Protein AF-A0A964GRA1-F1 (afdb_monomer_lite)

pLDDT: mean 88.43, std 7.34, range [58.25, 96.94]

Structure (mmCIF, N/CA/C/O backbone):
data_AF-A0A964GRA1-F1
#
_entry.id   AF-A0A964GRA1-F1
#
loop_
_atom_site.group_PDB
_atom_site.id
_atom_site.type_symbol
_atom_site.label_atom_id
_atom_site.label_alt_id
_atom_site.label_comp_id
_atom_site.label_asym_id
_atom_site.label_entity_id
_atom_site.label_seq_id
_atom_site.pdbx_PDB_ins_code
_atom_site.Cartn_x
_atom_site.Cartn_y
_atom_site.Cartn_z
_atom_site.occupancy
_atom_site.B_iso_or_equiv
_atom_site.auth_seq_id
_atom_site.auth_comp_id
_atom_site.auth_asym_id
_atom_site.auth_atom_id
_atom_site.pdbx_PDB_model_num
ATOM 1 N N . MET A 1 1 ? 33.518 10.241 -41.9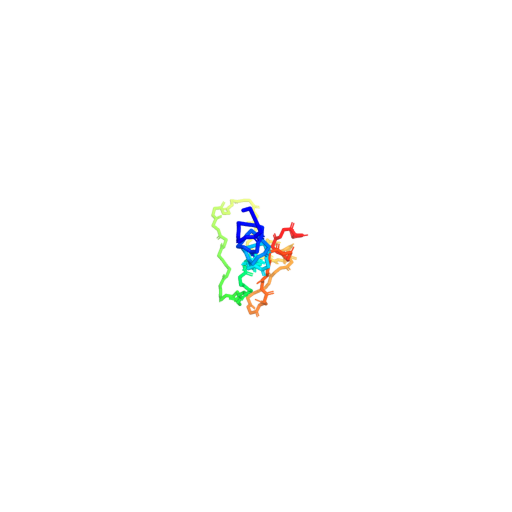02 1.00 68.31 1 MET A N 1
ATOM 2 C CA . MET A 1 1 ? 32.051 10.037 -41.817 1.00 68.31 1 MET A CA 1
ATOM 3 C C . MET A 1 1 ? 31.670 8.650 -41.285 1.00 68.31 1 MET A C 1
ATOM 5 O O . MET A 1 1 ? 30.917 8.589 -40.330 1.00 68.31 1 MET A O 1
ATOM 9 N N . LYS A 1 2 ? 32.239 7.540 -41.791 1.00 75.44 2 LYS A N 1
ATOM 10 C CA . LYS A 1 2 ? 31.924 6.169 -41.313 1.00 75.44 2 LYS A CA 1
ATOM 11 C C . LYS A 1 2 ? 32.178 5.921 -39.812 1.00 75.44 2 LYS A C 1
ATOM 13 O O . LYS A 1 2 ? 31.405 5.230 -39.169 1.00 75.44 2 LYS A O 1
ATOM 18 N N . ARG A 1 3 ? 33.229 6.527 -39.242 1.00 79.69 3 ARG A N 1
ATOM 19 C CA . ARG A 1 3 ? 33.558 6.420 -37.804 1.00 79.69 3 ARG A CA 1
ATOM 20 C C . ARG A 1 3 ? 32.521 7.113 -36.908 1.00 79.69 3 ARG A C 1
ATOM 22 O O . ARG A 1 3 ? 32.222 6.595 -35.847 1.00 79.69 3 ARG A O 1
ATOM 29 N N . LEU A 1 4 ? 31.945 8.227 -37.377 1.00 86.38 4 LEU A N 1
ATOM 30 C CA . LEU A 1 4 ? 30.882 8.963 -36.676 1.00 86.38 4 LEU A CA 1
ATOM 31 C C . LEU A 1 4 ? 29.551 8.199 -36.702 1.00 86.38 4 LEU A C 1
ATOM 33 O O . LEU A 1 4 ? 28.821 8.192 -35.719 1.00 86.38 4 LEU A O 1
ATOM 37 N N . LEU A 1 5 ? 29.260 7.515 -37.813 1.00 89.25 5 LEU A N 1
ATOM 38 C CA . LEU A 1 5 ? 28.104 6.622 -37.906 1.00 89.25 5 LEU A CA 1
ATOM 39 C C . LEU A 1 5 ? 28.229 5.447 -36.932 1.00 89.25 5 LEU A C 1
ATOM 41 O O . LEU A 1 5 ? 27.273 5.132 -36.236 1.00 89.25 5 LEU A O 1
ATOM 45 N N . LEU A 1 6 ? 29.416 4.841 -36.828 1.00 89.62 6 LEU A N 1
ATOM 46 C CA . LEU A 1 6 ? 29.641 3.718 -35.918 1.00 89.62 6 LEU A CA 1
ATOM 47 C C . LEU A 1 6 ? 29.445 4.119 -34.446 1.00 89.62 6 LEU A C 1
ATOM 49 O O . LEU A 1 6 ? 28.817 3.383 -33.690 1.00 89.62 6 LEU A O 1
ATOM 53 N N . THR A 1 7 ? 29.936 5.298 -34.049 1.00 89.00 7 THR A N 1
ATOM 54 C CA . THR A 1 7 ? 29.740 5.813 -32.685 1.00 89.00 7 THR A CA 1
ATOM 55 C C . THR A 1 7 ? 28.279 6.137 -32.397 1.00 89.00 7 THR A C 1
ATOM 57 O O . THR A 1 7 ? 27.808 5.814 -31.314 1.00 89.00 7 THR A O 1
ATOM 60 N N . ALA A 1 8 ? 27.549 6.706 -33.364 1.00 90.31 8 ALA A N 1
ATOM 61 C CA . ALA A 1 8 ? 26.128 7.021 -33.211 1.00 90.31 8 ALA A CA 1
ATOM 62 C C . ALA A 1 8 ? 25.266 5.756 -33.040 1.00 90.31 8 ALA A C 1
ATOM 64 O O . ALA A 1 8 ? 24.382 5.711 -32.184 1.00 90.31 8 ALA A O 1
ATOM 65 N N . VAL A 1 9 ? 25.561 4.706 -33.812 1.00 91.88 9 VAL A N 1
ATOM 66 C CA . VAL A 1 9 ? 24.896 3.398 -33.693 1.00 91.88 9 VAL A CA 1
ATOM 67 C C . VAL A 1 9 ? 25.184 2.764 -32.332 1.00 91.88 9 VAL A C 1
ATOM 69 O O . VAL A 1 9 ? 24.266 2.281 -31.678 1.00 91.88 9 VAL A O 1
ATOM 72 N N . LEU A 1 10 ? 26.435 2.812 -31.866 1.00 91.25 10 LEU A N 1
ATOM 73 C CA . LEU A 1 10 ? 26.804 2.247 -30.568 1.00 91.25 10 LEU A CA 1
ATOM 74 C C . LEU A 1 10 ? 26.127 2.982 -29.399 1.00 91.25 10 LEU A C 1
ATOM 76 O O . LEU A 1 10 ? 25.669 2.333 -28.466 1.00 91.25 10 LEU A O 1
ATOM 80 N N . SER A 1 11 ? 26.004 4.313 -29.464 1.00 88.38 11 SER A N 1
ATOM 81 C CA . SER A 1 11 ? 25.262 5.084 -28.456 1.00 88.38 11 SER A CA 1
ATOM 82 C C . SER A 1 11 ? 23.764 4.779 -28.457 1.00 88.38 11 SER A C 1
ATOM 84 O O . SER A 1 11 ? 23.162 4.723 -27.391 1.00 88.38 11 SER A O 1
ATOM 86 N N . ALA A 1 12 ? 23.166 4.532 -29.626 1.00 87.69 12 ALA A N 1
ATOM 87 C CA . ALA A 1 12 ? 21.753 4.170 -29.718 1.00 87.69 12 ALA A CA 1
ATOM 88 C C . ALA A 1 12 ? 21.462 2.783 -29.115 1.00 87.69 12 ALA A C 1
ATOM 90 O O . ALA A 1 12 ? 20.374 2.562 -28.596 1.00 87.69 12 ALA A O 1
ATOM 91 N N . LEU A 1 13 ? 22.437 1.865 -29.135 1.00 88.44 13 LEU A N 1
ATOM 92 C CA . LEU A 1 13 ? 22.317 0.542 -28.509 1.00 88.44 13 LEU A CA 1
ATOM 93 C C . LEU A 1 13 ? 22.421 0.565 -26.974 1.00 88.44 13 LEU A C 1
ATOM 95 O O . LEU A 1 13 ? 22.084 -0.430 -26.342 1.00 88.44 13 LEU A O 1
ATOM 99 N N . MET A 1 14 ? 22.892 1.663 -26.376 1.00 87.75 14 MET A N 1
ATOM 100 C CA . MET A 1 14 ? 23.117 1.778 -24.926 1.00 87.75 14 MET A CA 1
ATOM 101 C C . MET A 1 14 ? 21.965 2.470 -24.184 1.00 87.75 14 MET A C 1
ATOM 103 O O . MET A 1 14 ? 22.124 2.876 -23.034 1.00 87.75 14 MET A O 1
ATOM 107 N N . ILE A 1 15 ? 20.806 2.626 -24.826 1.00 82.75 15 ILE A N 1
ATOM 108 C CA . ILE A 1 15 ? 19.614 3.172 -24.175 1.00 82.75 15 ILE A CA 1
ATOM 109 C C . ILE A 1 15 ? 19.030 2.074 -23.280 1.00 82.75 15 ILE A C 1
ATOM 111 O O . ILE A 1 15 ? 18.336 1.178 -23.752 1.00 82.75 15 ILE A O 1
ATOM 115 N N . ALA A 1 16 ? 19.354 2.125 -21.990 1.00 81.81 16 ALA A N 1
ATOM 116 C CA . ALA A 1 16 ? 18.723 1.290 -20.978 1.00 81.81 16 ALA A CA 1
ATOM 117 C C . ALA A 1 16 ? 17.446 1.973 -20.476 1.00 81.81 16 ALA A C 1
ATOM 119 O O . ALA A 1 16 ? 17.460 3.163 -20.152 1.00 81.81 16 ALA A O 1
ATOM 120 N N . GLU A 1 17 ? 16.352 1.221 -20.389 1.00 79.19 17 GLU A N 1
ATOM 121 C CA . GLU A 1 17 ? 15.157 1.689 -19.695 1.00 79.19 17 GLU A CA 1
ATOM 122 C C . GLU A 1 17 ? 15.376 1.586 -18.184 1.00 79.19 17 GLU A C 1
ATOM 124 O O . GLU A 1 17 ? 15.742 0.532 -17.666 1.00 79.19 17 GLU A O 1
ATOM 129 N N . VAL A 1 18 ? 15.145 2.688 -17.474 1.00 81.19 18 VAL A N 1
ATOM 130 C CA . VAL A 1 18 ? 15.130 2.718 -16.011 1.00 81.19 18 VAL A CA 1
ATOM 131 C C . VAL A 1 18 ? 13.677 2.792 -15.576 1.00 81.19 18 VAL A C 1
ATOM 133 O O . VAL A 1 18 ? 12.982 3.757 -15.888 1.00 81.19 18 VAL A O 1
ATOM 136 N N . HIS A 1 19 ? 13.228 1.753 -14.879 1.00 81.56 19 HIS A N 1
ATOM 137 C CA . HIS A 1 19 ? 11.896 1.666 -14.284 1.00 81.56 19 HIS A CA 1
ATOM 138 C C . HIS A 1 19 ? 12.026 1.840 -12.769 1.00 81.56 19 HIS A C 1
ATOM 140 O O . HIS A 1 19 ? 13.089 1.562 -12.204 1.00 81.56 19 HIS A O 1
ATOM 146 N N . ALA A 1 20 ? 10.967 2.310 -12.111 1.00 83.44 20 ALA A N 1
ATOM 147 C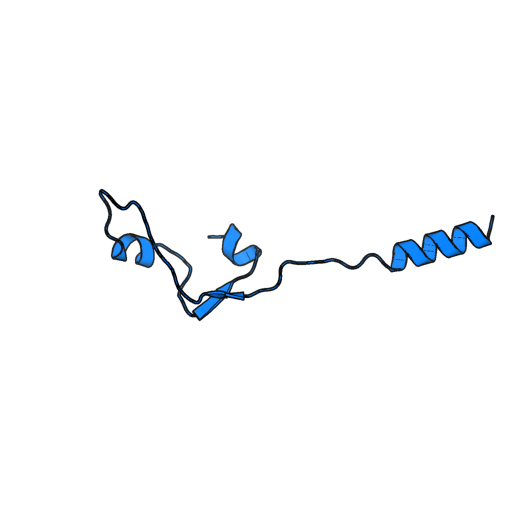 CA . ALA A 1 20 ? 10.933 2.341 -10.654 1.00 83.44 20 ALA A CA 1
ATOM 148 C C . ALA A 1 20 ? 10.998 0.908 -10.101 1.00 83.44 20 ALA A C 1
ATOM 150 O O . ALA A 1 20 ? 10.323 0.004 -10.597 1.00 83.44 20 ALA A O 1
ATOM 151 N N . GLU A 1 21 ? 11.829 0.695 -9.082 1.00 87.12 21 GLU A N 1
ATOM 152 C CA . GLU A 1 21 ? 11.945 -0.608 -8.436 1.00 87.12 21 GLU A CA 1
ATOM 153 C C . GLU A 1 21 ? 10.701 -0.887 -7.585 1.00 87.12 21 GLU A C 1
ATOM 155 O O . GLU A 1 21 ? 10.236 -0.030 -6.830 1.00 87.12 21 GLU A O 1
ATOM 160 N N . SER A 1 22 ? 10.163 -2.102 -7.699 1.00 92.00 22 SER A N 1
ATOM 161 C CA . SER A 1 22 ? 9.052 -2.534 -6.860 1.00 92.00 22 SER A CA 1
ATOM 162 C C . SER A 1 22 ? 9.483 -2.635 -5.399 1.00 92.00 22 SER A C 1
ATOM 164 O O . SER A 1 22 ? 10.549 -3.166 -5.091 1.00 92.00 22 SER A O 1
ATOM 166 N N . PHE A 1 23 ? 8.615 -2.238 -4.475 1.00 93.62 23 PHE A N 1
ATOM 167 C CA . PHE A 1 23 ? 8.912 -2.248 -3.041 1.00 93.62 23 PHE A CA 1
ATOM 168 C C . PHE A 1 23 ? 7.809 -2.936 -2.239 1.00 93.62 23 PHE A C 1
ATOM 170 O O . PHE A 1 23 ? 6.674 -3.057 -2.691 1.00 93.62 23 PHE A O 1
ATOM 177 N N . THR A 1 24 ? 8.136 -3.386 -1.030 1.00 95.94 24 THR A N 1
ATOM 178 C CA . THR A 1 24 ? 7.156 -3.967 -0.107 1.00 95.94 24 THR A CA 1
ATOM 179 C C . THR A 1 24 ? 6.597 -2.884 0.812 1.00 95.94 24 THR A C 1
ATOM 181 O O . THR A 1 24 ? 7.357 -2.133 1.428 1.00 95.94 24 THR A O 1
ATOM 184 N N . ILE A 1 25 ? 5.272 -2.807 0.934 1.00 95.50 25 ILE A N 1
ATOM 185 C CA . ILE A 1 25 ? 4.605 -1.848 1.822 1.00 95.50 25 ILE A CA 1
ATOM 186 C C . ILE A 1 25 ? 4.840 -2.263 3.278 1.00 95.50 25 ILE A C 1
ATOM 188 O O . ILE A 1 25 ? 4.394 -3.325 3.701 1.00 95.50 25 ILE A O 1
ATOM 192 N N . SER A 1 26 ? 5.521 -1.433 4.065 1.00 96.94 26 SER A N 1
ATOM 193 C CA . SER A 1 26 ? 5.849 -1.746 5.465 1.00 96.94 26 SER A CA 1
ATOM 194 C C . SER A 1 26 ? 4.823 -1.234 6.478 1.00 96.94 26 SER A C 1
ATOM 196 O O . SER A 1 26 ? 4.603 -1.878 7.500 1.00 96.94 26 SER A O 1
ATOM 198 N N . ASP A 1 27 ? 4.197 -0.090 6.207 1.00 95.75 27 ASP A N 1
ATOM 199 C CA . ASP A 1 27 ? 3.176 0.535 7.051 1.00 95.75 27 ASP A CA 1
ATOM 200 C C . ASP A 1 27 ? 2.267 1.420 6.186 1.00 95.75 27 ASP A C 1
ATOM 202 O O . ASP A 1 27 ? 2.726 2.012 5.205 1.00 95.75 27 ASP A O 1
ATOM 206 N N . ILE A 1 28 ? 0.989 1.541 6.553 1.00 93.56 28 ILE A N 1
ATOM 207 C CA . ILE A 1 28 ? 0.040 2.460 5.906 1.00 93.56 28 ILE A CA 1
ATOM 208 C C . ILE A 1 28 ? -0.567 3.356 6.981 1.00 93.56 28 ILE A C 1
ATOM 210 O O . ILE A 1 28 ? -1.299 2.902 7.861 1.00 93.56 28 ILE A O 1
ATOM 214 N N . ARG A 1 29 ? -0.309 4.663 6.877 1.00 93.69 29 ARG A N 1
ATOM 215 C CA . ARG A 1 29 ? -0.789 5.657 7.839 1.00 93.69 29 ARG A CA 1
ATOM 216 C C . ARG A 1 29 ? -1.773 6.624 7.204 1.00 93.69 29 ARG A C 1
ATOM 218 O O . ARG A 1 29 ? -1.432 7.359 6.283 1.00 93.69 29 ARG A O 1
ATOM 225 N N . VAL A 1 30 ? -2.969 6.689 7.778 1.00 92.50 30 VAL A N 1
ATOM 226 C CA . VAL A 1 30 ? -4.004 7.645 7.377 1.00 92.50 30 VAL A CA 1
ATOM 227 C C . VAL A 1 30 ? -4.006 8.822 8.349 1.00 92.50 30 VAL A C 1
ATOM 229 O O . VAL A 1 30 ? -4.150 8.636 9.555 1.00 92.50 30 VAL A O 1
ATOM 232 N N . ASN A 1 31 ? -3.856 10.039 7.829 1.00 93.19 31 ASN A N 1
ATOM 233 C CA . ASN A 1 31 ? -3.865 11.275 8.615 1.00 93.19 31 ASN A CA 1
ATOM 234 C C . ASN A 1 31 ? -5.052 12.162 8.210 1.00 93.19 31 ASN A C 1
ATOM 236 O O . ASN A 1 31 ? -5.536 12.081 7.084 1.00 93.19 31 ASN A O 1
ATOM 240 N N . GLY A 1 32 ? -5.504 13.038 9.113 1.00 93.75 32 GLY A N 1
ATOM 241 C CA . GLY A 1 32 ? -6.502 14.068 8.785 1.00 93.75 32 GLY A CA 1
ATOM 242 C C . GLY A 1 32 ? -7.951 13.581 8.676 1.00 93.75 32 GLY A C 1
ATOM 243 O O . GLY A 1 32 ? -8.785 14.267 8.089 1.00 93.75 32 GLY A O 1
ATOM 244 N N . LEU A 1 33 ? -8.278 12.419 9.245 1.00 93.38 33 LEU A N 1
ATOM 245 C CA . LEU A 1 33 ? -9.656 11.933 9.307 1.00 93.38 33 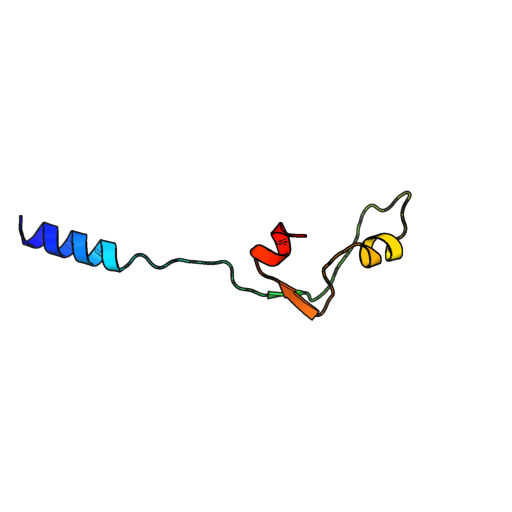LEU A CA 1
ATOM 246 C C . LEU A 1 33 ? -10.540 12.875 10.134 1.00 93.38 33 LEU A C 1
ATOM 248 O O . LEU A 1 33 ? -10.147 13.332 11.204 1.00 93.38 33 LEU A O 1
ATOM 252 N N . GLN A 1 34 ? -11.753 13.136 9.645 1.00 92.25 34 GLN A N 1
ATOM 253 C CA . GLN A 1 34 ? -12.740 13.966 10.347 1.00 92.25 34 GLN A CA 1
ATOM 254 C C . GLN A 1 34 ? -14.096 13.269 10.459 1.00 92.25 34 GLN A C 1
ATOM 256 O O . GLN A 1 34 ? -14.623 13.099 11.552 1.00 92.25 34 GLN A O 1
ATOM 261 N N . ARG A 1 35 ? -14.670 12.869 9.318 1.00 93.06 35 ARG A N 1
ATOM 262 C CA . ARG A 1 35 ? -16.033 12.312 9.232 1.00 93.06 35 ARG A CA 1
ATOM 263 C C . ARG A 1 35 ? -16.075 10.812 8.923 1.00 93.06 35 ARG A C 1
ATOM 265 O O . ARG A 1 35 ? -17.154 10.235 8.940 1.00 93.06 35 ARG A O 1
ATOM 272 N N . VAL A 1 36 ? -14.931 10.195 8.620 1.00 93.31 36 VAL A N 1
ATOM 273 C CA . VAL A 1 36 ? -14.819 8.796 8.172 1.00 93.31 36 VAL A CA 1
ATOM 274 C C . VAL A 1 36 ? -13.826 8.055 9.061 1.00 93.31 36 VAL A C 1
ATOM 276 O O . VAL A 1 36 ? -12.812 8.622 9.465 1.00 93.31 36 VAL A O 1
ATOM 279 N N . SER A 1 37 ? -14.126 6.792 9.373 1.00 93.75 37 SER A N 1
ATOM 280 C CA . SER A 1 37 ? -13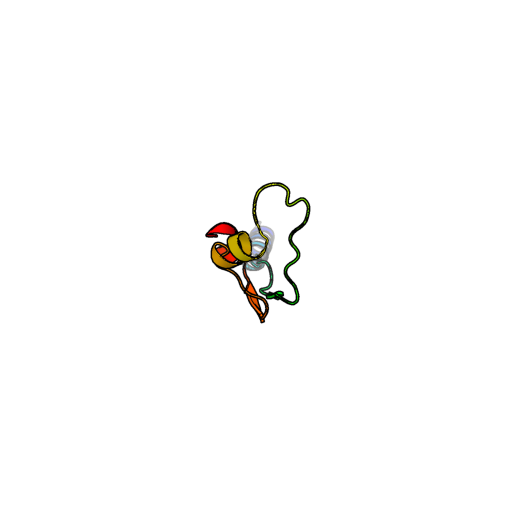.242 5.948 10.177 1.00 93.75 37 SER A CA 1
ATOM 281 C C . SER A 1 37 ? -12.062 5.426 9.356 1.00 93.75 37 SER A C 1
ATOM 283 O O . SER A 1 37 ? -12.194 5.173 8.157 1.00 93.75 37 SER A O 1
ATOM 285 N N . ALA A 1 38 ? -10.924 5.189 10.012 1.00 91.31 38 ALA A N 1
ATOM 286 C CA . ALA A 1 38 ? -9.768 4.576 9.363 1.00 91.31 38 ALA A CA 1
ATOM 287 C C . ALA 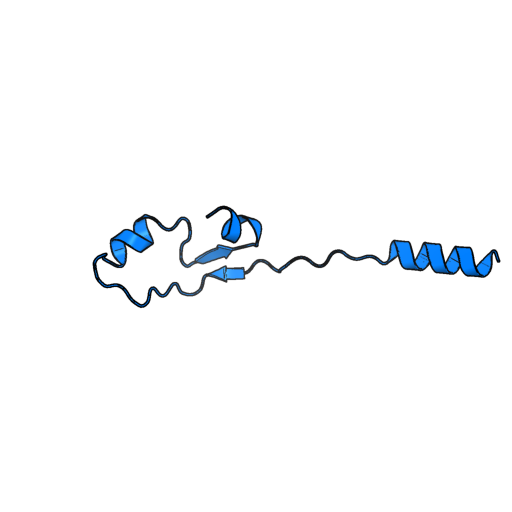A 1 38 ? -10.114 3.193 8.787 1.00 91.31 38 ALA A C 1
ATOM 289 O O . ALA A 1 38 ? -9.727 2.887 7.668 1.00 91.31 38 ALA A O 1
ATOM 290 N N . GLY A 1 39 ? -10.915 2.392 9.503 1.00 91.62 39 GLY A N 1
ATOM 291 C CA . GLY A 1 39 ? -11.341 1.067 9.043 1.00 91.62 39 GLY A CA 1
ATOM 292 C C . GLY A 1 39 ? -12.141 1.109 7.741 1.00 91.62 39 GLY A C 1
ATOM 293 O O . GLY A 1 39 ? -11.952 0.258 6.880 1.00 91.62 39 GLY A O 1
ATOM 294 N N . SER A 1 40 ? -12.979 2.132 7.554 1.00 92.94 40 SER A N 1
ATOM 295 C CA . SER A 1 40 ? -13.700 2.337 6.292 1.00 92.94 40 SER A CA 1
ATOM 296 C C . SER A 1 40 ? -12.757 2.692 5.138 1.00 92.94 40 SER A C 1
ATOM 298 O O . SER A 1 40 ? -12.972 2.223 4.028 1.00 92.94 40 SER A O 1
ATOM 300 N N . VAL A 1 41 ? -11.711 3.487 5.396 1.00 93.31 41 VAL A N 1
ATOM 301 C CA . VAL A 1 41 ? -10.692 3.832 4.387 1.00 93.31 41 VAL A CA 1
ATOM 302 C C . VAL A 1 41 ? -9.859 2.606 4.023 1.00 93.31 41 VAL A C 1
ATOM 304 O O . VAL A 1 41 ? -9.723 2.300 2.846 1.00 93.31 41 VAL A O 1
ATOM 307 N N . PHE A 1 42 ? -9.361 1.866 5.016 1.00 92.75 42 PHE A N 1
ATOM 308 C CA . PHE A 1 42 ? -8.598 0.641 4.777 1.00 92.75 42 PHE A CA 1
ATOM 309 C C . PHE A 1 42 ? -9.423 -0.429 4.058 1.00 92.75 42 PHE A C 1
ATOM 311 O O . PHE A 1 42 ? -8.903 -1.091 3.173 1.00 92.75 42 PHE A O 1
ATOM 318 N N . GLY A 1 43 ? -10.715 -0.563 4.374 1.00 92.00 43 GLY A N 1
ATOM 319 C CA . GLY A 1 43 ? -11.602 -1.497 3.675 1.00 92.00 43 GLY A CA 1
ATOM 320 C C . GLY A 1 43 ? -11.878 -1.130 2.211 1.00 92.00 43 GLY A C 1
ATOM 321 O O . GLY A 1 43 ? -12.297 -1.995 1.449 1.00 92.00 43 GLY A O 1
ATOM 322 N N . ALA A 1 44 ? -11.659 0.128 1.822 1.00 91.56 44 ALA A N 1
ATOM 323 C CA . ALA A 1 44 ? -11.815 0.603 0.447 1.00 91.56 44 ALA A CA 1
ATOM 324 C C . ALA A 1 44 ? -10.483 0.695 -0.320 1.00 91.56 44 ALA A C 1
ATOM 326 O O . ALA A 1 44 ? -10.501 0.831 -1.540 1.00 91.56 44 ALA A O 1
ATOM 327 N N . LEU A 1 45 ? -9.343 0.645 0.374 1.00 91.56 45 LEU A N 1
ATOM 328 C CA . LEU A 1 45 ? -8.017 0.746 -0.225 1.00 91.56 45 LEU A CA 1
ATOM 329 C C . LEU A 1 45 ? -7.616 -0.612 -0.834 1.00 91.56 45 LEU A C 1
ATOM 331 O O . LEU A 1 45 ? -7.537 -1.596 -0.101 1.00 91.56 45 LEU A O 1
ATOM 335 N N . PRO A 1 46 ? -7.297 -0.701 -2.137 1.00 90.88 46 PRO A N 1
ATOM 336 C CA . PRO A 1 46 ? -6.893 -1.956 -2.781 1.00 90.88 46 PRO A CA 1
ATOM 337 C C . PRO A 1 46 ? -5.411 -2.311 -2.530 1.00 90.88 46 PRO A C 1
ATOM 339 O O . PRO A 1 46 ? -4.765 -2.933 -3.374 1.00 90.88 46 PRO A O 1
ATOM 342 N N . LEU A 1 47 ? -4.863 -1.906 -1.380 1.00 91.75 4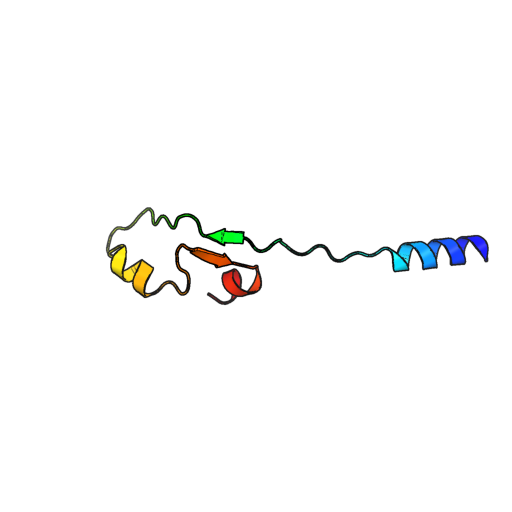7 LEU A N 1
ATOM 343 C CA . LEU A 1 47 ? -3.468 -2.101 -0.978 1.00 91.75 47 LEU A CA 1
ATOM 344 C C . LEU A 1 47 ? -3.398 -2.468 0.504 1.00 91.75 47 LEU A C 1
ATOM 346 O O . LEU A 1 47 ? -4.090 -1.869 1.331 1.00 91.75 47 LEU A O 1
ATOM 350 N N . ASN A 1 48 ? -2.511 -3.400 0.843 1.00 93.44 48 ASN A N 1
ATOM 351 C CA . ASN A 1 48 ? -2.286 -3.854 2.210 1.00 93.44 48 ASN A CA 1
ATOM 352 C C . ASN A 1 48 ? -0.808 -3.760 2.600 1.00 93.44 48 ASN A C 1
ATOM 354 O O . ASN A 1 48 ? 0.096 -3.782 1.764 1.00 93.44 48 ASN A O 1
ATOM 358 N N . VAL A 1 49 ? -0.553 -3.695 3.908 1.00 94.94 49 VAL A N 1
ATOM 359 C CA . VAL A 1 49 ? 0.801 -3.866 4.445 1.00 94.94 49 VAL A CA 1
ATOM 360 C C . VAL A 1 49 ? 1.303 -5.268 4.090 1.00 94.94 49 VAL A C 1
ATOM 362 O O . VAL A 1 49 ? 0.603 -6.255 4.303 1.00 94.94 49 VAL A O 1
ATOM 365 N N . GLY A 1 50 ? 2.522 -5.345 3.566 1.00 95.19 50 GLY A N 1
ATOM 366 C CA . GLY A 1 50 ? 3.149 -6.564 3.063 1.00 95.19 50 GLY A CA 1
ATOM 367 C C . GLY A 1 50 ? 2.996 -6.775 1.556 1.00 95.19 50 GLY A C 1
ATOM 368 O O . GLY A 1 50 ? 3.698 -7.624 1.010 1.00 95.19 50 GLY A O 1
ATOM 369 N N . ASP A 1 51 ? 2.146 -6.004 0.869 1.00 94.38 51 ASP A N 1
ATOM 370 C CA . ASP A 1 51 ? 2.007 -6.114 -0.585 1.00 94.38 51 ASP A CA 1
ATOM 371 C C . ASP A 1 51 ? 3.254 -5.588 -1.311 1.00 94.38 51 ASP A C 1
ATOM 373 O O . ASP A 1 51 ? 3.904 -4.635 -0.870 1.00 94.38 51 ASP A O 1
ATOM 377 N N . GLN A 1 52 ? 3.565 -6.194 -2.464 1.00 93.50 52 GLN A N 1
ATOM 378 C CA . GLN A 1 52 ? 4.545 -5.658 -3.407 1.00 93.50 52 GLN A CA 1
ATOM 379 C C . GLN A 1 52 ? 3.865 -4.593 -4.280 1.00 93.50 52 GLN A C 1
ATOM 381 O O . GLN A 1 52 ? 2.938 -4.901 -5.037 1.00 93.50 52 GLN A O 1
ATOM 386 N N . ALA A 1 53 ? 4.329 -3.352 -4.173 1.00 90.88 53 ALA A N 1
ATOM 387 C CA . ALA A 1 53 ? 3.861 -2.215 -4.947 1.00 90.88 53 ALA A CA 1
ATOM 388 C C . ALA A 1 53 ? 4.828 -1.903 -6.095 1.00 90.88 53 ALA A C 1
ATOM 390 O O . ALA A 1 53 ? 6.048 -1.942 -5.932 1.00 90.88 53 ALA A O 1
ATOM 391 N N . ASP A 1 54 ? 4.257 -1.577 -7.249 1.00 89.88 54 ASP A N 1
ATOM 392 C CA . ASP A 1 54 ? 4.940 -1.042 -8.421 1.00 89.88 54 ASP A CA 1
ATOM 393 C C . ASP A 1 54 ? 4.121 0.125 -9.000 1.00 89.88 54 ASP A C 1
ATOM 395 O O . ASP A 1 54 ? 2.990 0.378 -8.568 1.00 89.88 54 ASP A O 1
ATOM 399 N N . ASP A 1 55 ? 4.680 0.838 -9.978 1.00 84.38 55 ASP A N 1
ATOM 400 C CA . ASP A 1 55 ? 4.031 2.010 -10.581 1.00 84.38 55 ASP A CA 1
ATOM 401 C C . ASP A 1 55 ? 2.635 1.697 -11.138 1.00 84.38 55 ASP A C 1
ATOM 403 O O . ASP A 1 55 ? 1.718 2.506 -11.004 1.00 84.38 55 ASP A O 1
ATOM 407 N N . ARG A 1 56 ? 2.433 0.510 -11.725 1.00 83.25 56 ARG A N 1
ATOM 408 C CA . ARG A 1 56 ? 1.122 0.111 -12.255 1.00 83.25 56 ARG A CA 1
ATOM 409 C C . ARG A 1 56 ? 0.099 -0.019 -11.134 1.00 83.25 56 ARG A C 1
ATOM 411 O O . ARG A 1 56 ? -0.985 0.552 -11.234 1.00 83.25 56 ARG A O 1
ATOM 418 N N . ARG A 1 57 ? 0.437 -0.737 -10.062 1.00 82.19 57 ARG A N 1
ATOM 419 C CA . ARG A 1 57 ? -0.485 -0.974 -8.941 1.00 82.19 57 ARG A CA 1
ATOM 420 C C . ARG A 1 57 ? -0.816 0.302 -8.176 1.00 82.19 57 ARG A C 1
ATOM 422 O O . ARG A 1 57 ? -1.939 0.428 -7.698 1.00 82.19 57 ARG A O 1
ATOM 429 N N . LEU A 1 58 ? 0.122 1.243 -8.077 1.00 83.88 58 LEU A N 1
ATOM 430 C CA . LEU A 1 58 ? -0.111 2.529 -7.414 1.00 83.88 58 LEU A CA 1
ATOM 431 C C . LEU A 1 58 ? -1.002 3.477 -8.230 1.00 83.88 58 LEU A C 1
ATOM 433 O O . LEU A 1 58 ? -1.708 4.283 -7.636 1.00 83.88 58 LEU A O 1
ATOM 437 N N . VAL A 1 59 ? -0.965 3.394 -9.565 1.00 79.12 59 VAL A N 1
ATOM 438 C CA . VAL A 1 59 ? -1.732 4.279 -10.464 1.00 79.12 59 VAL A CA 1
ATOM 439 C C . VAL A 1 59 ? -3.120 3.722 -10.801 1.00 79.12 59 VAL A C 1
ATOM 441 O O . VAL A 1 59 ? -4.043 4.496 -11.040 1.00 79.12 59 VAL A O 1
ATOM 444 N N . GLU A 1 60 ? -3.285 2.397 -10.839 1.00 68.38 60 GLU A N 1
ATOM 445 C CA . GLU A 1 60 ? -4.574 1.738 -11.119 1.00 68.38 60 GLU A CA 1
ATOM 446 C C . GLU A 1 60 ? -5.523 1.691 -9.895 1.00 68.38 60 GLU A C 1
ATOM 448 O O . GLU A 1 60 ? -6.675 1.280 -10.046 1.00 68.38 60 GLU A O 1
ATOM 453 N N . SER A 1 61 ? -5.052 2.112 -8.712 1.00 58.25 61 SER A N 1
ATOM 454 C CA . SER A 1 61 ? -5.789 2.153 -7.433 1.00 58.25 61 SER A CA 1
ATOM 455 C C . SER A 1 61 ? -6.427 3.514 -7.158 1.00 58.25 61 SER A C 1
ATOM 457 O O . SER A 1 61 ? -7.560 3.526 -6.626 1.00 58.25 61 SER A O 1
#

Radius of gyration: 22.07 Å; chains: 1; bounding box: 50×21×52 Å

Secondary structure (DSSP, 8-state):
-HHHHHHHHHHHTT-----PPPEE---------SSS-HHHHHHH-S--TTPEE-HHHHH--

Foldseek 3Di:
DVVVVVVVVVVVVPDDDDFDDKDAAADDDDPDDDPDDPVVVVVPDPDDHGDTDGPVNVVVD

Sequence (61 aa):
MKRLLLTAVLSALMIAEVHAESFTISDIRVNGLQRVSAGSVFGALPLNVGDQADDRRLVES